Protein 3CTV (pdb70)

B-factor: mean 73.62, std 15.31, range [49.78, 138.81]

Structure (mmCIF, N/CA/C/O backbone):
data_3CTV
#
_entry.id   3CTV
#
_cell.length_a   101.464
_cell.length_b   101.464
_cell.length_c   101.464
_cell.angle_alpha   90.000
_cell.angle_beta   90.000
_cell.angle_gamma   90.000
#
_symmetry.space_group_name_H-M   'I 21 3'
#
loop_
_entity.id
_entity.type
_entity.pdbx_description
1 polymer '3-hydroxyacyl-CoA dehydrogenase'
2 non-polymer 'SULFATE ION'
3 water water
#
loop_
_atom_site.group_PDB
_atom_site.id
_atom_site.type_symbol
_atom_site.label_atom_id
_atom_site.label_alt_id
_atom_site.label_comp_id
_atom_site.label_asym_id
_atom_site.label_entity_id
_atom_site.label_seq_id
_atom_site.pdbx_PDB_ins_code
_atom_site.Cartn_x
_atom_site.Cartn_y
_atom_site.Cartn_z
_atom_site.occupancy
_atom_site.B_iso_or_equiv
_atom_site.auth_seq_id
_atom_site.auth_comp_id
_atom_site.auth_asym_id
_atom_site.auth_atom_id
_atom_site.pdbx_PDB_model_num
ATOM 1 N N . LYS A 1 17 ? 72.220 44.687 48.789 1.00 87.89 15 LYS A N 1
ATOM 2 C CA . LYS A 1 17 ? 73.615 44.874 48.372 1.00 94.71 15 LYS A CA 1
ATOM 3 C C . LYS A 1 17 ? 73.818 46.225 47.695 1.00 88.60 15 LYS A C 1
ATOM 4 O O . LYS A 1 17 ? 73.152 46.528 46.699 1.00 86.90 15 LYS A O 1
ATOM 10 N N . ILE A 1 18 ? 74.748 47.028 48.203 1.00 82.58 16 ILE A N 1
ATOM 11 C CA . ILE A 1 18 ? 74.857 48.396 47.699 1.00 83.86 16 ILE A CA 1
ATOM 12 C C . ILE A 1 18 ? 76.010 48.672 46.726 1.00 82.99 16 ILE A C 1
ATOM 13 O O . ILE A 1 18 ? 77.110 48.122 46.850 1.00 83.44 16 ILE A O 1
ATOM 18 N N . ASN A 1 19 ? 75.731 49.550 45.765 1.00 80.10 17 ASN A N 1
ATOM 19 C CA . ASN A 1 19 ? 76.702 49.966 44.768 1.00 72.78 17 ASN A CA 1
ATOM 20 C C . ASN A 1 19 ? 77.347 51.267 45.140 1.00 68.90 17 ASN A C 1
ATOM 21 O O . ASN A 1 19 ? 76.872 51.988 46.014 1.00 66.46 17 ASN A O 1
ATOM 26 N N . PRO A 1 20 ? 78.424 51.597 44.433 1.00 69.44 18 PRO A N 1
ATOM 27 C CA . PRO A 1 20 ? 79.063 52.883 44.692 1.00 67.31 18 PRO A CA 1
ATOM 28 C C . PRO A 1 20 ? 78.112 53.943 44.210 1.00 61.97 18 PRO A C 1
ATOM 29 O O . PRO A 1 20 ? 78.081 55.037 44.760 1.00 62.45 18 PRO A O 1
ATOM 41 N N . ASP A 1 22 ? 74.972 54.150 44.410 1.00 62.49 20 ASP A N 1
ATOM 42 C CA . ASP A 1 22 ? 73.907 54.448 45.352 1.00 59.17 20 ASP A CA 1
ATOM 43 C C . ASP A 1 22 ? 74.289 55.630 46.231 1.00 61.19 20 ASP A C 1
ATOM 44 O O . ASP A 1 22 ? 73.435 56.389 46.691 1.00 56.56 20 ASP A O 1
ATOM 49 N N . PHE A 1 23 ? 75.587 55.793 46.442 1.00 60.23 21 PHE A N 1
ATOM 50 C CA . PHE A 1 23 ? 76.072 56.880 47.257 1.00 54.34 21 PHE A CA 1
ATOM 51 C C . PHE A 1 23 ? 75.876 58.234 46.610 1.00 55.74 21 PHE A C 1
ATOM 52 O O . PHE A 1 23 ? 75.655 59.235 47.291 1.00 54.95 21 PHE A O 1
ATOM 60 N N . THR A 1 24 ? 75.936 58.294 45.295 1.00 53.65 22 THR A N 1
ATOM 61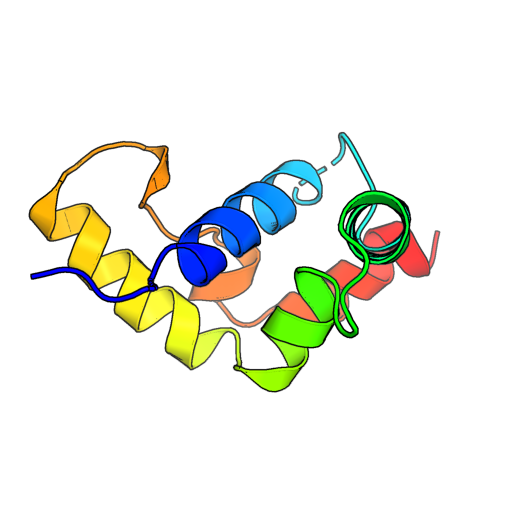 C CA . THR A 1 24 ? 75.627 59.574 44.685 1.00 59.59 22 THR A CA 1
ATOM 62 C C . THR A 1 24 ? 74.115 59.757 44.540 1.00 57.95 22 THR A C 1
ATOM 63 O O . THR A 1 24 ? 73.618 60.878 44.548 1.00 61.06 22 THR A O 1
ATOM 67 N N . PHE A 1 25 ? 73.383 58.655 44.435 1.00 58.35 23 PHE A N 1
ATOM 68 C CA . PHE A 1 25 ? 71.936 58.735 44.462 1.00 56.74 23 PHE A CA 1
ATOM 69 C C . PHE A 1 25 ? 71.448 59.353 45.766 1.00 55.58 23 PHE A C 1
ATOM 70 O O . PHE A 1 25 ? 70.541 60.176 45.770 1.00 59.81 23 PHE A O 1
ATOM 78 N N . VAL A 1 26 ? 72.050 58.960 46.878 1.00 52.23 24 VAL A N 1
ATOM 79 C CA . VAL A 1 26 ? 71.640 59.489 48.168 1.00 52.96 24 VAL A CA 1
ATOM 80 C C . VAL A 1 26 ? 72.133 60.921 48.370 1.00 55.21 24 VAL A C 1
ATOM 81 O O . VAL A 1 26 ? 71.437 61.747 48.958 1.00 53.96 24 VAL A O 1
ATOM 85 N N . GLU A 1 27 ? 73.337 61.209 47.883 1.00 56.05 25 GLU A N 1
ATOM 86 C CA . GLU A 1 27 ? 73.892 62.551 47.969 1.00 50.73 25 GLU A CA 1
ATOM 87 C C . GLU A 1 27 ? 72.939 63.441 47.220 1.00 53.01 25 GLU A C 1
ATOM 88 O O . GLU A 1 27 ? 72.539 64.503 47.687 1.00 53.57 25 GLU A O 1
ATOM 94 N N . ILE A 1 28 ? 72.547 62.982 46.048 1.00 49.78 26 ILE A N 1
ATOM 95 C CA . ILE A 1 28 ? 71.684 63.790 45.227 1.00 55.49 26 ILE A CA 1
ATOM 96 C C . ILE A 1 28 ? 70.433 64.211 45.968 1.00 55.33 26 ILE A C 1
ATOM 97 O O . ILE A 1 28 ? 70.140 65.393 46.036 1.00 59.13 26 ILE A O 1
ATOM 102 N N . ASN A 1 29 ? 69.686 63.272 46.531 1.00 55.20 27 ASN A N 1
ATOM 103 C CA . ASN A 1 29 ? 68.430 63.697 47.133 1.00 60.55 27 ASN A CA 1
ATOM 104 C C . ASN A 1 29 ? 68.647 64.418 48.457 1.00 57.13 27 ASN A C 1
ATOM 105 O O . ASN A 1 29 ? 67.770 65.138 48.921 1.00 59.11 27 ASN A O 1
ATOM 110 N N . GLU A 1 30 ? 69.823 64.239 49.047 1.00 53.95 28 GLU A N 1
ATOM 111 C CA . GLU A 1 30 ? 70.250 65.142 50.095 1.00 53.10 28 GLU A CA 1
ATOM 112 C C . GLU A 1 30 ? 70.182 66.533 49.510 1.00 56.12 28 GLU A C 1
ATOM 113 O O . GLU A 1 30 ? 69.524 67.428 50.042 1.00 57.91 28 GLU A O 1
ATOM 119 N N . ALA A 1 31 ? 70.878 66.705 48.396 1.00 54.28 29 ALA A N 1
ATOM 120 C CA . ALA A 1 31 ? 70.933 67.990 47.737 1.00 54.33 29 ALA A CA 1
ATOM 121 C C . ALA A 1 31 ? 69.532 68.443 47.414 1.00 56.68 29 ALA A C 1
ATOM 122 O O . ALA A 1 31 ? 69.130 69.544 47.772 1.00 60.51 29 ALA A O 1
ATOM 124 N N . VAL A 1 32 ? 68.789 67.582 46.733 1.00 55.66 30 VAL A N 1
ATOM 125 C CA . VAL A 1 32 ? 67.459 67.934 46.281 1.00 58.33 30 VAL A CA 1
ATOM 126 C C . VAL A 1 32 ? 66.650 68.520 47.407 1.00 58.23 30 VAL A C 1
ATOM 127 O O . VAL A 1 32 ? 66.087 69.598 47.277 1.00 62.04 30 VAL A O 1
ATOM 131 N N . LYS A 1 33 ? 66.614 67.814 48.523 1.00 57.36 31 LYS A N 1
ATOM 132 C CA . LYS A 1 33 ? 65.763 68.215 49.624 1.00 59.41 31 LYS A CA 1
ATOM 133 C C . LYS A 1 33 ? 66.192 69.532 50.249 1.00 60.37 31 LYS A C 1
ATOM 134 O O . LYS A 1 33 ? 65.348 70.325 50.646 1.00 65.65 31 LYS A O 1
ATOM 140 N N . LEU A 1 34 ? 67.493 69.767 50.350 1.00 57.04 32 LEU A N 1
ATOM 141 C CA . LEU A 1 34 ? 67.982 71.061 50.815 1.00 57.77 32 LEU A CA 1
ATOM 142 C C . LEU A 1 34 ? 67.330 72.166 50.002 1.00 59.07 32 LEU A C 1
ATOM 143 O O . LEU A 1 34 ? 66.800 73.134 50.543 1.00 58.39 32 LEU A O 1
ATOM 148 N N . VAL A 1 35 ? 67.397 72.001 48.686 1.00 62.29 33 VAL A N 1
ATOM 149 C CA . VAL A 1 35 ? 66.793 72.915 47.724 1.00 63.04 33 VAL A CA 1
ATOM 150 C C . VAL A 1 35 ? 65.273 72.948 47.890 1.00 67.00 33 VAL A C 1
ATOM 151 O O . VAL A 1 35 ? 64.643 73.997 47.748 1.00 69.37 33 VAL A O 1
ATOM 155 N N . GLU A 1 36 ? 64.695 71.791 48.203 1.00 66.57 34 GLU A N 1
ATOM 156 C CA . GLU A 1 36 ? 63.268 71.675 48.488 1.00 62.57 34 GLU A CA 1
ATOM 157 C C . GLU A 1 36 ? 62.844 72.472 49.731 1.00 63.80 34 GLU A C 1
ATOM 158 O O . GLU A 1 36 ? 61.731 72.994 49.779 1.00 66.81 34 GLU A O 1
ATOM 172 N N . GLY A 1 38 ? 64.475 75.073 50.789 1.00 65.14 36 GLY A N 1
ATOM 173 C CA . GLY A 1 38 ? 64.905 76.442 50.548 1.00 61.15 36 GLY A CA 1
ATOM 174 C C . GLY A 1 38 ? 66.215 76.877 51.183 1.00 59.54 36 GLY A C 1
ATOM 175 O O . GLY A 1 38 ? 66.515 78.064 51.200 1.00 54.25 36 GLY A O 1
ATOM 176 N N . VAL A 1 39 ? 67.006 75.932 51.690 1.00 64.05 37 VAL A N 1
ATOM 177 C CA . VAL A 1 39 ? 68.230 76.289 52.422 1.00 64.80 37 VAL A CA 1
ATOM 178 C C . VAL A 1 39 ? 69.470 76.481 51.531 1.00 62.21 37 VAL A C 1
ATOM 179 O O . VAL A 1 39 ? 70.542 76.847 52.007 1.00 63.90 37 VAL A O 1
ATOM 183 N N . ALA A 1 40 ? 69.302 76.264 50.233 1.00 58.34 38 ALA A N 1
ATOM 184 C CA . ALA A 1 40 ? 70.393 76.355 49.278 1.00 64.13 38 ALA A CA 1
ATOM 185 C C . ALA A 1 40 ? 69.746 76.419 47.910 1.00 67.20 38 ALA A C 1
ATOM 186 O O . ALA A 1 40 ? 68.540 76.208 47.809 1.00 70.74 38 ALA A O 1
ATOM 188 N N . THR A 1 41 ? 70.519 76.707 46.862 1.00 68.52 39 THR A N 1
ATOM 189 C CA . THR A 1 41 ? 69.996 76.611 45.486 1.00 72.42 39 THR A CA 1
ATOM 190 C C . THR A 1 41 ? 70.688 75.488 44.729 1.00 74.59 39 THR A C 1
ATOM 191 O O . THR A 1 41 ? 71.786 75.072 45.114 1.00 75.48 39 THR A O 1
ATOM 195 N N . PRO A 1 42 ? 70.058 74.998 43.644 1.00 71.96 40 PRO A N 1
ATOM 196 C CA . PRO A 1 42 ? 70.698 73.922 42.878 1.00 71.50 40 PRO A CA 1
ATOM 197 C C . PRO A 1 42 ? 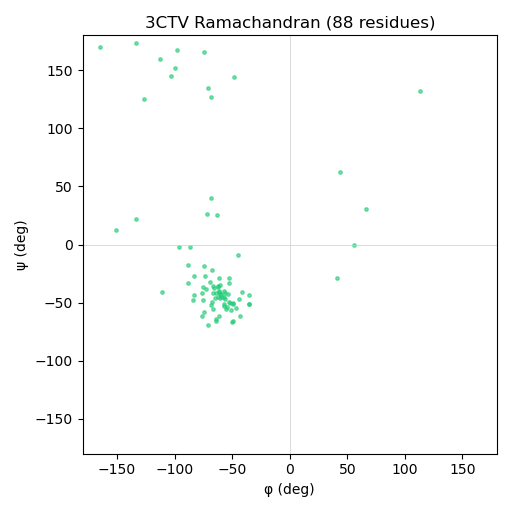72.130 74.310 42.497 1.00 73.17 40 PRO A C 1
ATOM 198 O O . PRO A 1 42 ? 73.013 73.462 42.372 1.00 68.24 40 PRO A O 1
ATOM 202 N N . GLN A 1 43 ? 72.349 75.613 42.351 1.00 78.92 41 GLN A N 1
ATOM 203 C CA . GLN A 1 43 ? 73.606 76.161 41.860 1.00 74.55 41 GLN A CA 1
ATOM 204 C C . GLN A 1 43 ? 74.756 76.161 42.860 1.00 72.54 41 GLN A C 1
ATOM 205 O O . GLN A 1 43 ? 75.796 75.546 42.621 1.00 74.00 41 GLN A O 1
ATOM 211 N N . ASP A 1 44 ? 74.587 76.867 43.968 1.00 71.03 42 ASP A N 1
ATOM 212 C CA . ASP A 1 44 ? 75.659 76.933 44.948 1.00 70.92 42 ASP A CA 1
ATOM 213 C C . ASP A 1 44 ? 76.090 75.528 45.293 1.00 67.31 42 ASP A C 1
ATOM 214 O O . ASP A 1 44 ? 77.254 75.279 45.572 1.00 69.09 42 ASP A O 1
ATOM 219 N N . ILE A 1 45 ? 75.129 74.612 45.266 1.00 70.92 43 ILE A N 1
ATOM 220 C CA . ILE A 1 45 ? 75.396 73.199 45.496 1.00 67.85 43 ILE A CA 1
ATOM 221 C C . ILE A 1 45 ? 76.293 72.650 44.392 1.00 64.71 43 ILE A C 1
ATOM 222 O O . ILE A 1 45 ? 77.427 72.254 44.646 1.00 64.97 43 ILE A O 1
ATOM 227 N N . ASP A 1 46 ? 75.791 72.644 43.163 1.00 68.13 44 ASP A N 1
ATOM 228 C CA . ASP A 1 46 ? 76.560 72.106 42.045 1.00 65.64 44 ASP A CA 1
ATOM 229 C C . ASP A 1 46 ? 77.983 72.662 42.003 1.00 64.35 44 ASP A C 1
ATOM 230 O O . ASP A 1 46 ? 78.951 71.902 41.929 1.00 64.58 44 ASP A O 1
ATOM 235 N N . THR A 1 47 ? 78.115 73.981 42.076 1.00 63.03 45 THR A N 1
ATOM 236 C CA . THR A 1 47 ? 79.433 74.591 41.965 1.00 64.47 45 THR A CA 1
ATOM 237 C C . THR A 1 47 ? 80.359 74.225 43.120 1.00 63.53 45 THR A C 1
ATOM 238 O O . THR A 1 47 ? 81.518 73.883 42.909 1.00 63.48 45 THR A O 1
ATOM 242 N N . ALA A 1 48 ? 79.860 74.296 44.342 1.00 58.40 46 ALA A N 1
ATOM 243 C CA . ALA A 1 48 ? 80.714 74.003 45.478 1.00 61.81 46 ALA A CA 1
ATOM 244 C C . ALA A 1 48 ? 81.198 72.559 45.423 1.00 60.19 46 ALA A C 1
ATOM 245 O O . ALA A 1 48 ? 82.320 72.249 45.814 1.00 56.68 46 ALA A O 1
ATOM 247 N N . ILE A 1 49 ? 80.326 71.682 44.940 1.00 61.65 47 ILE A N 1
ATOM 248 C CA . ILE A 1 49 ? 80.644 70.273 44.771 1.00 61.08 47 ILE A CA 1
ATOM 249 C C . ILE A 1 49 ? 81.703 70.141 43.687 1.00 62.46 47 ILE A C 1
ATOM 250 O O . ILE A 1 49 ? 82.772 69.573 43.898 1.00 58.15 47 ILE A O 1
ATOM 255 N N . LYS A 1 50 ? 81.390 70.680 42.517 1.00 63.17 48 LYS A N 1
ATOM 256 C CA . LYS A 1 50 ? 82.301 70.614 41.388 1.00 65.43 48 LYS A CA 1
ATOM 257 C C . LYS A 1 50 ? 83.651 71.232 41.713 1.00 61.95 48 LYS A C 1
ATOM 258 O O . LYS A 1 50 ? 84.697 70.666 41.406 1.00 61.91 48 LYS A O 1
ATOM 264 N N . LEU A 1 51 ? 83.622 72.395 42.345 1.00 62.49 49 LEU A N 1
ATOM 265 C CA . LEU A 1 51 ? 84.853 73.092 42.686 1.00 64.01 49 LEU A CA 1
ATOM 266 C C . LEU A 1 51 ? 85.544 72.415 43.871 1.00 61.73 49 LEU A C 1
ATOM 267 O O . LEU A 1 51 ? 86.688 71.976 43.769 1.00 61.61 49 LEU A O 1
ATOM 272 N N . GLY A 1 52 ? 84.840 72.316 44.990 1.00 64.16 50 GLY A N 1
ATOM 273 C CA . GLY A 1 52 ? 85.407 71.704 46.173 1.00 62.33 50 GLY A CA 1
ATOM 274 C C . GLY A 1 52 ? 85.788 70.253 45.950 1.00 59.56 50 GLY A C 1
ATOM 275 O O . GLY A 1 52 ? 86.824 69.804 46.419 1.00 64.85 50 GLY A O 1
ATOM 276 N N . LEU A 1 53 ? 84.946 69.520 45.230 1.00 61.04 51 LEU A N 1
ATOM 277 C CA . LEU A 1 53 ? 85.109 68.076 45.079 1.00 60.21 51 LEU A CA 1
ATOM 278 C C . LEU A 1 53 ? 85.836 67.768 43.786 1.00 64.17 51 LEU A C 1
ATOM 279 O O . LEU A 1 53 ? 86.121 66.611 43.467 1.00 63.24 51 LEU A O 1
ATOM 284 N N . ASN A 1 54 ? 86.142 68.824 43.047 1.00 66.38 52 ASN A N 1
ATOM 285 C CA . ASN A 1 54 ? 86.867 68.685 41.801 1.00 67.23 52 ASN A CA 1
ATOM 286 C C . ASN A 1 54 ? 86.339 67.526 40.962 1.00 70.11 52 ASN A C 1
ATOM 287 O O . ASN A 1 54 ? 87.054 66.559 40.698 1.00 73.32 52 ASN A O 1
ATOM 292 N N . ARG A 1 55 ? 85.073 67.632 40.566 1.00 68.03 53 ARG A N 1
ATOM 293 C CA . ARG A 1 55 ? 84.445 66.676 39.659 1.00 68.49 53 ARG A CA 1
ATOM 294 C C . ARG A 1 55 ? 83.680 67.447 38.561 1.00 69.76 53 ARG A C 1
ATOM 295 O O . ARG A 1 55 ? 83.591 68.669 38.613 1.00 71.79 53 ARG A O 1
ATOM 303 N N . PRO A 1 56 ? 83.144 66.741 37.550 1.00 73.85 54 PRO A N 1
ATOM 304 C CA . PRO A 1 56 ? 82.583 67.421 36.368 1.00 72.86 54 PRO A CA 1
ATOM 305 C C . PRO A 1 56 ? 81.097 67.812 36.472 1.00 73.32 54 PRO A C 1
ATOM 306 O O . PRO A 1 56 ? 80.679 68.819 35.887 1.00 69.03 54 PRO A O 1
ATOM 310 N N . PHE A 1 57 ? 80.307 67.006 37.183 1.00 76.98 55 PHE A N 1
ATOM 311 C CA . PHE A 1 57 ? 78.875 67.261 37.315 1.00 71.84 55 PHE A CA 1
ATOM 312 C C . PHE A 1 57 ? 78.442 67.303 38.765 1.00 68.69 55 PHE A C 1
ATOM 313 O O . PHE A 1 57 ? 78.712 66.383 39.547 1.00 63.17 55 PHE A O 1
ATOM 321 N N . GLY A 1 58 ? 77.797 68.409 39.115 1.00 67.05 56 GLY A N 1
ATOM 322 C CA . GLY A 1 58 ? 77.248 68.577 40.437 1.00 64.66 56 GLY A CA 1
ATOM 323 C C . GLY A 1 58 ? 76.007 67.726 40.537 1.00 65.41 56 GLY A C 1
ATOM 324 O O . GLY A 1 58 ? 75.486 67.256 39.519 1.00 65.46 56 GLY A O 1
ATOM 325 N N . PRO A 1 59 ? 75.538 67.519 41.776 1.00 66.88 57 PRO A N 1
ATOM 326 C CA . PRO A 1 59 ? 74.366 66.732 42.173 1.00 60.28 57 PRO A CA 1
ATOM 327 C C . PRO A 1 59 ? 73.231 66.831 41.169 1.00 61.67 57 PRO A C 1
ATOM 328 O O . PRO A 1 59 ? 72.614 65.827 40.813 1.00 62.82 57 PRO A O 1
ATOM 332 N N . PHE A 1 60 ? 72.976 68.041 40.698 1.00 59.49 58 PHE A N 1
ATOM 333 C CA . PHE A 1 60 ? 71.815 68.295 39.862 1.00 63.87 58 PHE A CA 1
ATOM 334 C C . PHE A 1 60 ? 72.002 67.967 38.369 1.00 65.95 58 PHE A C 1
ATOM 335 O O . PHE A 1 60 ? 71.111 67.383 37.756 1.00 65.25 58 PHE A O 1
ATOM 343 N N . GLU A 1 61 ? 73.143 68.332 37.782 1.00 67.71 59 GLU A N 1
ATOM 344 C CA . GLU A 1 61 ? 73.405 67.966 36.394 1.00 66.47 59 GLU A CA 1
ATOM 345 C C . GLU A 1 61 ? 73.470 66.469 36.379 1.00 64.38 59 GLU A C 1
ATOM 346 O O . GLU A 1 61 ? 72.960 65.829 35.470 1.00 63.45 59 GLU A O 1
ATOM 352 N N . LEU A 1 62 ? 74.125 65.925 37.401 1.00 64.18 60 LEU A N 1
ATOM 353 C CA . LEU A 1 62 ? 74.142 64.490 37.621 1.00 65.95 60 LEU A CA 1
ATOM 354 C C . LEU A 1 62 ? 72.705 63.976 37.588 1.00 69.12 60 LEU A C 1
ATOM 355 O O . LEU A 1 62 ? 72.365 63.101 36.794 1.00 68.71 60 LEU A O 1
ATOM 360 N N . ALA A 1 63 ? 71.859 64.537 38.445 1.00 67.25 61 ALA A N 1
ATOM 361 C CA . ALA A 1 63 ? 70.454 64.167 38.460 1.00 65.80 61 ALA A CA 1
ATOM 362 C C . ALA A 1 63 ? 69.856 64.299 37.069 1.00 69.00 61 ALA A C 1
ATOM 363 O O . ALA A 1 63 ?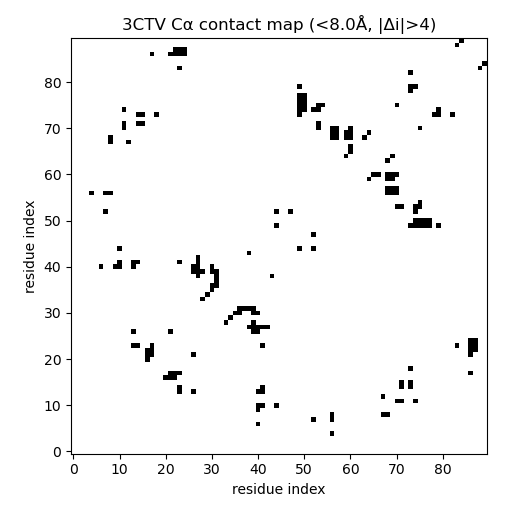 69.200 63.382 36.596 1.00 71.17 61 ALA A O 1
ATOM 365 N N . LYS A 1 64 ? 70.078 65.434 36.411 1.00 69.57 62 LYS A N 1
ATOM 366 C CA . LYS A 1 64 ? 69.556 65.618 35.056 1.00 73.36 62 LYS A CA 1
ATOM 367 C C . LYS A 1 64 ? 70.069 64.508 34.131 1.00 75.94 62 LYS A C 1
ATOM 368 O O . LYS A 1 64 ? 69.285 63.857 33.426 1.00 77.48 62 LYS A O 1
ATOM 374 N N . GLN A 1 65 ? 71.384 64.301 34.139 1.00 72.71 63 GLN A N 1
ATOM 375 C CA . GLN A 1 65 ? 71.981 63.165 33.447 1.00 71.59 63 GLN A CA 1
ATOM 376 C C . GLN A 1 65 ? 71.161 61.895 33.682 1.00 73.38 63 GLN A C 1
ATOM 377 O O . GLN A 1 65 ? 70.628 61.337 32.738 1.00 79.15 63 GLN A O 1
ATOM 383 N N . PHE A 1 66 ? 71.037 61.461 34.938 1.00 75.16 64 PHE A N 1
ATOM 384 C CA . PHE A 1 66 ? 70.387 60.183 35.289 1.00 75.73 64 PHE A CA 1
ATOM 385 C C . PHE A 1 66 ? 68.883 60.088 35.055 1.00 79.64 64 PHE A C 1
ATOM 386 O O . PHE A 1 66 ? 68.399 59.125 34.450 1.00 81.72 64 PHE A O 1
ATOM 394 N N . GLY A 1 67 ? 68.148 61.061 35.588 1.00 80.75 65 GLY A N 1
ATOM 395 C CA . GLY A 1 67 ? 66.697 61.054 35.524 1.00 82.92 65 GLY A CA 1
ATOM 396 C C . GLY A 1 67 ? 66.040 60.881 36.881 1.00 78.95 65 GLY A C 1
ATOM 397 O O . GLY A 1 67 ? 66.413 60.000 37.661 1.00 76.03 65 GLY A O 1
ATOM 398 N N . ALA A 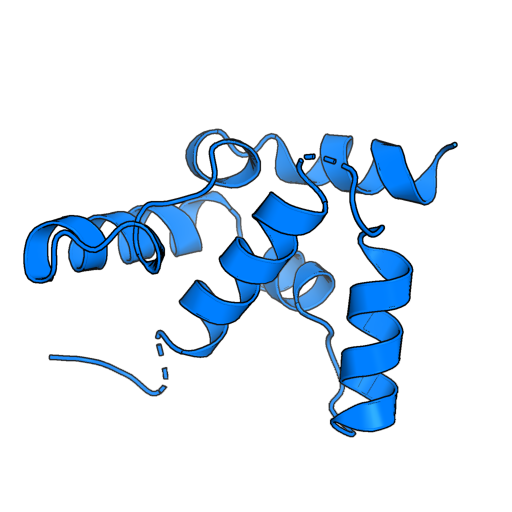1 68 ? 65.059 61.734 37.158 1.00 79.73 66 ALA A N 1
ATOM 399 C CA . ALA A 1 68 ? 64.303 61.665 38.398 1.00 79.44 66 ALA A CA 1
ATOM 400 C C . ALA A 1 68 ? 63.696 60.271 38.539 1.00 83.51 66 ALA A C 1
ATOM 401 O O . ALA A 1 68 ? 63.773 59.642 39.595 1.00 81.54 66 ALA A O 1
ATOM 403 N N . GLU A 1 69 ? 63.097 59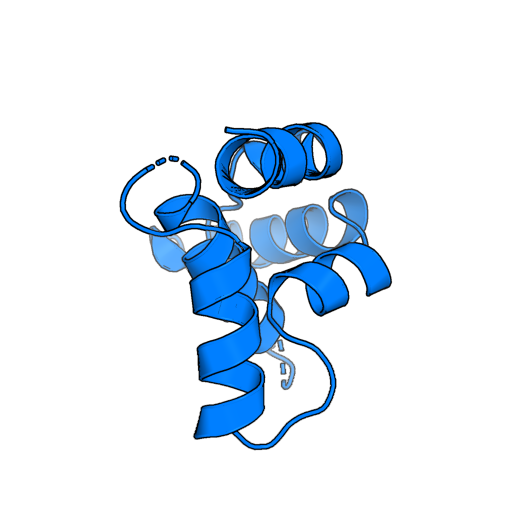.801 37.451 1.00 85.20 67 GLU A N 1
ATOM 404 C CA . GLU A 1 69 ? 62.498 58.477 37.380 1.00 83.48 67 GLU A CA 1
ATOM 405 C C . GLU A 1 69 ? 63.401 57.381 37.950 1.00 84.71 67 GLU A C 1
ATOM 406 O O . GLU A 1 69 ? 62.989 56.619 38.828 1.00 84.37 67 GLU A O 1
ATOM 412 N N . GLN A 1 70 ? 64.631 57.299 37.447 1.00 86.21 68 GLN A N 1
ATOM 413 C CA . GLN A 1 70 ? 65.535 56.205 37.815 1.00 85.63 68 GLN A CA 1
ATOM 414 C C . GLN A 1 70 ? 65.978 56.274 39.277 1.00 81.07 68 GLN A C 1
ATOM 415 O O . GLN A 1 70 ? 65.912 55.285 40.014 1.00 78.22 68 GLN A O 1
ATOM 421 N N . ILE A 1 71 ? 66.425 57.451 39.691 1.00 78.81 69 ILE A N 1
ATOM 422 C CA . ILE A 1 71 ? 67.010 57.607 41.012 1.00 77.64 69 ILE A CA 1
ATOM 423 C C . ILE A 1 71 ? 66.016 57.271 42.116 1.00 74.61 69 ILE A C 1
ATOM 424 O O . ILE A 1 71 ? 66.355 56.624 43.102 1.00 71.06 69 ILE A O 1
ATOM 429 N N .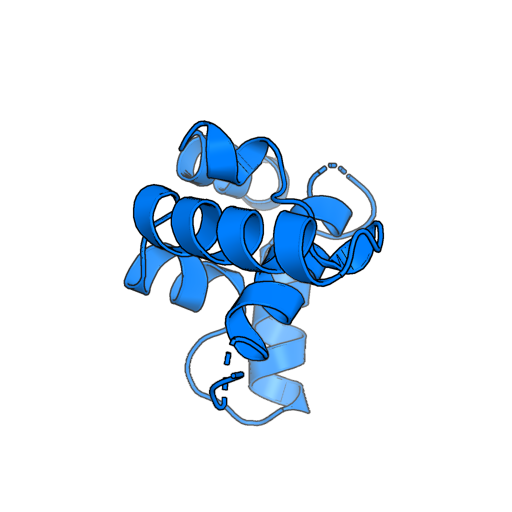 ALA A 1 72 ? 64.781 57.707 41.925 1.00 77.91 70 ALA A N 1
ATOM 430 C CA . ALA A 1 72 ? 63.712 57.441 42.871 1.00 75.39 70 ALA A CA 1
ATOM 431 C C . ALA A 1 72 ? 63.452 55.948 43.016 1.00 74.17 70 ALA A C 1
ATOM 432 O O . ALA A 1 72 ? 63.584 55.389 44.105 1.00 72.02 70 ALA A O 1
ATOM 434 N N . LYS A 1 73 ? 63.072 55.312 41.913 1.00 76.82 71 LYS A N 1
ATOM 435 C CA . LYS A 1 73 ? 62.804 53.883 41.909 1.00 76.91 71 LYS A CA 1
ATOM 436 C C . LYS A 1 73 ? 63.861 53.176 42.751 1.00 74.80 71 LYS A C 1
ATOM 437 O O . LYS A 1 73 ? 63.571 52.260 43.530 1.00 70.09 71 LYS A O 1
ATOM 443 N N . ARG A 1 74 ? 65.093 53.645 42.599 1.00 76.85 72 ARG A N 1
ATOM 444 C CA . ARG A 1 74 ? 66.244 53.056 43.265 1.00 74.17 72 ARG A CA 1
ATOM 445 C C . ARG A 1 74 ? 66.280 53.418 44.745 1.00 70.97 72 ARG A C 1
ATOM 446 O O . ARG A 1 74 ? 66.490 52.555 45.600 1.00 69.86 72 ARG A O 1
ATOM 454 N N . LEU A 1 75 ? 66.090 54.704 45.033 1.00 71.26 73 LEU A N 1
ATOM 455 C CA . LEU A 1 75 ? 66.030 55.198 46.405 1.00 68.70 73 LEU A CA 1
ATOM 456 C C . LEU A 1 75 ? 64.924 54.474 47.170 1.00 70.02 73 LEU A C 1
ATOM 457 O O . LEU A 1 75 ? 65.088 54.131 48.345 1.00 66.85 73 LEU A O 1
ATOM 462 N N . GLU A 1 76 ? 63.796 54.250 46.497 1.00 70.11 74 GLU A N 1
ATOM 463 C CA . GLU A 1 76 ? 62.725 53.458 47.080 1.00 71.49 74 GLU A CA 1
ATOM 464 C C . GLU A 1 76 ? 63.320 52.177 47.613 1.00 69.32 74 GLU A C 1
ATOM 465 O O . GLU A 1 76 ? 63.351 51.941 48.818 1.00 68.58 74 GLU A O 1
ATOM 471 N N . GLU A 1 77 ? 63.811 51.360 46.697 1.00 69.25 75 GLU A N 1
ATOM 472 C CA . GLU A 1 77 ? 64.432 50.102 47.063 1.00 69.50 75 GLU A CA 1
ATOM 473 C C . GLU A 1 77 ? 65.203 50.189 48.384 1.00 67.49 75 GLU A C 1
ATOM 474 O O . GLU A 1 77 ? 64.983 49.386 49.290 1.00 70.42 75 GLU A O 1
ATOM 480 N N . LEU A 1 78 ? 66.077 51.185 48.501 1.00 69.38 76 LEU A N 1
ATOM 481 C CA . LEU A 1 78 ? 66.893 51.377 49.702 1.00 66.34 76 LEU A CA 1
ATOM 482 C C . LEU A 1 78 ? 66.111 51.759 50.946 1.00 67.18 76 LEU A C 1
ATOM 483 O O . LEU A 1 78 ? 66.470 51.368 52.063 1.00 65.00 76 LEU A O 1
ATOM 488 N N . ALA A 1 79 ? 65.060 52.549 50.757 1.00 68.05 77 ALA A N 1
ATOM 489 C CA . ALA A 1 79 ? 64.204 52.927 51.869 1.00 68.87 77 ALA A CA 1
ATOM 490 C C . ALA A 1 79 ? 63.621 51.669 52.510 1.00 70.86 77 ALA A C 1
ATOM 491 O O . ALA A 1 79 ? 63.621 51.530 53.736 1.00 67.31 77 ALA A O 1
ATOM 493 N N . LYS A 1 80 ? 63.146 50.744 51.678 1.00 70.54 78 LYS A N 1
ATOM 494 C CA . LYS A 1 80 ? 62.631 49.475 52.182 1.00 68.52 78 LYS A CA 1
ATOM 495 C C . LYS A 1 80 ? 63.745 48.727 52.889 1.00 68.61 78 LYS A C 1
ATOM 496 O O . LYS A 1 80 ? 63.555 48.188 53.973 1.00 70.73 78 LYS A O 1
ATOM 502 N N . GLN A 1 81 ? 64.915 48.697 52.269 1.00 69.31 79 GLN A N 1
ATOM 503 C CA . GLN A 1 81 ? 66.027 47.955 52.836 1.00 71.04 79 GLN A CA 1
ATOM 504 C C . GLN A 1 81 ? 66.408 48.477 54.220 1.00 72.14 79 GLN A C 1
ATOM 505 O O . GLN A 1 81 ? 66.663 47.686 55.133 1.00 65.43 79 GLN A O 1
ATOM 511 N N . PHE A 1 82 ? 66.433 49.802 54.369 1.00 72.07 80 PHE A N 1
ATOM 512 C CA . PHE A 1 82 ? 66.973 50.423 55.578 1.00 67.52 80 PHE A CA 1
ATOM 513 C C . PHE A 1 82 ? 65.947 51.106 56.472 1.00 67.92 80 PHE A C 1
ATOM 514 O O . PHE A 1 82 ? 66.030 51.009 57.693 1.00 70.52 80 PHE A O 1
ATOM 522 N N . GLY A 1 83 ? 64.993 51.811 55.880 1.00 68.80 81 GLY A N 1
ATOM 523 C CA . GLY A 1 83 ? 64.025 52.552 56.672 1.00 65.88 81 GLY A CA 1
ATOM 524 C C . GLY A 1 83 ? 64.623 53.713 57.457 1.00 68.07 81 GLY A C 1
ATOM 525 O O . GLY A 1 83 ? 64.150 54.050 58.548 1.00 68.97 81 GLY A O 1
ATOM 526 N N . LYS A 1 84 ? 65.679 54.317 56.918 1.00 66.29 82 LYS A N 1
ATOM 527 C CA . LYS A 1 84 ? 66.188 55.561 57.473 1.00 63.75 82 LYS A CA 1
ATOM 528 C C . LYS A 1 84 ? 65.657 56.687 56.600 1.00 66.88 82 LYS A C 1
ATOM 529 O O . LYS A 1 84 ? 65.388 56.483 55.415 1.00 65.34 82 LYS A O 1
ATOM 535 N N . LYS A 1 85 ? 65.486 57.866 57.189 1.00 69.69 83 LYS A N 1
ATOM 536 C CA . LYS A 1 85 ? 64.861 58.996 56.500 1.00 69.29 83 LYS A CA 1
ATOM 537 C C . LYS A 1 85 ? 65.668 59.380 55.261 1.00 64.92 83 LYS A C 1
ATOM 538 O O . LYS A 1 85 ? 65.125 59.761 54.219 1.00 61.61 83 LYS A O 1
ATOM 544 N N . ILE A 1 86 ? 66.980 59.234 55.389 1.00 64.50 84 ILE A N 1
ATOM 545 C CA . ILE A 1 86 ? 67.935 59.694 54.391 1.00 66.48 84 ILE A CA 1
ATOM 546 C C . ILE A 1 86 ? 67.768 59.029 53.028 1.00 63.74 84 ILE A C 1
ATOM 547 O O . ILE A 1 86 ? 68.070 59.631 51.991 1.00 57.91 84 ILE A O 1
ATOM 552 N N . PHE A 1 87 ? 67.269 57.794 53.044 1.00 64.39 85 PHE A N 1
ATOM 553 C CA . PHE A 1 87 ? 67.150 56.978 51.841 1.00 63.83 85 PHE A CA 1
ATOM 554 C C . PHE A 1 87 ? 65.822 57.199 51.126 1.00 68.46 85 PHE A C 1
ATOM 555 O O . PHE A 1 87 ? 65.659 56.835 49.962 1.00 68.46 85 PHE A O 1
ATOM 563 N N . GLU A 1 88 ? 64.853 57.772 51.820 1.00 68.93 86 GLU A N 1
ATOM 564 C CA . GLU A 1 88 ? 63.557 57.956 51.199 1.00 65.91 86 GLU A CA 1
ATOM 565 C C . GLU A 1 88 ? 63.636 59.038 50.124 1.00 66.75 86 GLU A C 1
ATOM 566 O O . GLU A 1 88 ? 64.243 60.078 50.337 1.00 68.13 86 GLU A O 1
ATOM 572 N N . PRO A 1 89 ? 63.046 58.773 48.947 1.00 69.10 87 PRO A N 1
ATOM 573 C CA . PRO A 1 89 ? 63.152 59.654 47.777 1.00 67.48 87 PRO A CA 1
ATOM 574 C C . PRO A 1 89 ? 62.435 60.994 47.948 1.00 68.03 87 PRO A C 1
ATOM 575 O O . PRO A 1 89 ? 61.237 61.026 48.263 1.00 66.21 87 PRO A O 1
ATOM 579 N N . ALA A 1 90 ? 63.170 62.085 47.720 1.00 66.54 88 ALA A N 1
ATOM 580 C CA . ALA A 1 90 ? 62.585 63.421 47.629 1.00 66.86 88 ALA A CA 1
ATOM 581 C C . ALA 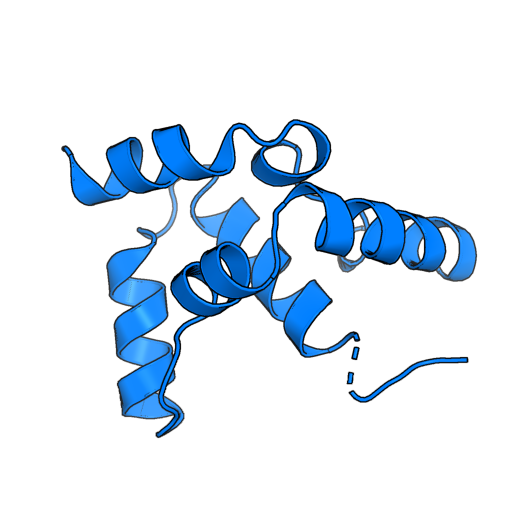A 1 90 ? 61.366 63.426 46.704 1.00 69.20 88 ALA A C 1
ATOM 582 O O . ALA A 1 90 ? 61.334 62.718 45.701 1.00 67.83 88 ALA A O 1
ATOM 584 N N . LYS A 1 91 ? 60.355 64.216 47.042 1.00 69.53 89 LYS A N 1
ATOM 585 C CA . LYS A 1 91 ? 59.173 64.300 46.186 1.00 72.15 89 LYS A CA 1
ATOM 586 C C . LYS A 1 91 ? 59.490 64.959 44.832 1.00 72.35 89 LYS A C 1
ATOM 587 O O . LYS A 1 91 ? 59.019 64.500 43.794 1.00 76.68 89 LYS A O 1
ATOM 593 N N . THR A 1 92 ? 60.289 66.024 44.841 1.00 71.71 90 THR A N 1
ATOM 594 C CA . THR A 1 92 ? 60.795 66.590 43.594 1.00 71.56 90 THR A CA 1
ATOM 595 C C . THR A 1 92 ? 61.067 65.458 42.603 1.00 76.88 90 THR A C 1
ATOM 596 O O . THR A 1 92 ? 60.583 65.473 41.471 1.00 83.40 90 THR A O 1
ATOM 600 N N . LEU A 1 93 ? 61.820 64.461 43.055 1.00 75.13 91 LEU A N 1
ATOM 601 C CA . LEU A 1 93 ? 62.171 63.305 42.236 1.00 76.07 91 LEU A CA 1
ATOM 602 C C . LEU A 1 93 ? 60.994 62.370 41.979 1.00 81.60 91 LEU A C 1
ATOM 603 O O . LEU A 1 93 ? 60.515 62.267 40.849 1.00 83.51 91 LEU A O 1
ATOM 608 N N . LYS A 1 94 ? 60.539 61.688 43.031 1.00 79.10 92 LYS A N 1
ATOM 609 C CA . LYS A 1 94 ? 59.484 60.677 42.929 1.00 79.21 92 LYS A CA 1
ATOM 610 C C . LYS A 1 94 ? 58.309 61.130 42.053 1.00 82.53 92 LYS A C 1
ATOM 611 O O . LYS A 1 94 ? 57.429 60.327 41.728 1.00 85.18 92 LYS A O 1
ATOM 617 N N . GLU A 1 95 ? 58.308 62.408 41.667 1.00 80.42 93 GLU A N 1
ATOM 618 C CA . GLU A 1 95 ? 57.258 62.962 40.821 1.00 81.81 93 GLU A CA 1
ATOM 619 C C . GLU A 1 95 ? 57.834 63.795 39.674 1.00 83.12 93 GLU A C 1
ATOM 620 O O . GLU A 1 95 ? 57.155 64.648 39.111 1.00 83.14 93 GLU A O 1
ATOM 626 N N . GLY A 1 96 ? 59.096 63.541 39.344 1.00 80.51 94 GLY A N 1
ATOM 627 C CA . GLY A 1 96 ? 59.709 64.042 38.125 1.00 85.28 94 GLY A CA 1
ATOM 628 C C . GLY A 1 96 ? 59.701 65.538 37.873 1.00 87.56 94 GLY A C 1
ATOM 629 O O . GLY A 1 96 ? 60.219 65.996 36.850 1.00 90.48 94 GLY A O 1
ATOM 630 N N . LYS A 1 97 ? 59.122 66.303 38.796 1.00 88.17 95 LYS A N 1
ATOM 631 C CA . LYS A 1 97 ? 59.049 67.759 38.653 1.00 94.25 95 LYS A CA 1
ATOM 632 C C . LYS A 1 97 ? 60.415 68.420 38.844 1.00 93.54 95 LYS A C 1
ATOM 633 O O . LYS A 1 97 ? 60.498 69.583 39.228 1.00 97.17 95 LYS A O 1
ATOM 639 N N . LEU A 1 98 ? 61.481 67.677 38.575 1.00 90.50 96 LEU A N 1
ATOM 640 C CA . LEU A 1 98 ? 62.841 68.133 38.855 1.00 92.52 96 LEU A CA 1
ATOM 641 C C . LEU A 1 98 ? 63.154 69.460 38.176 1.00 91.23 96 LEU A C 1
ATOM 642 O O . LEU A 1 98 ? 63.771 70.371 38.737 1.00 88.82 96 LEU A O 1
ATOM 647 N N . GLU A 1 99 ? 62.693 69.551 36.946 1.00 90.77 97 GLU A N 1
ATOM 648 C CA . GLU A 1 99 ? 63.147 70.559 36.024 1.00 93.55 97 GLU A CA 1
ATOM 649 C C . GLU A 1 99 ? 62.583 71.920 36.403 1.00 89.16 97 GLU A C 1
ATOM 650 O O . GLU A 1 99 ? 63.270 72.940 36.331 1.00 88.80 97 GLU A O 1
ATOM 656 N N . GLU A 1 100 ? 61.336 71.921 36.850 1.00 93.40 98 GLU A N 1
ATOM 657 C CA . GLU A 1 100 ? 60.704 73.149 37.296 1.00 95.59 98 GLU A CA 1
ATOM 658 C C . GLU A 1 100 ? 61.400 73.616 38.562 1.00 94.96 98 GLU A C 1
ATOM 659 O O . GLU A 1 100 ? 61.348 74.801 38.905 1.00 95.44 98 GLU A O 1
ATOM 665 N N . LEU A 1 101 ? 62.056 72.679 39.251 1.00 93.57 99 LEU A N 1
ATOM 666 C CA . LEU A 1 101 ? 62.664 72.969 40.551 1.00 90.72 99 LEU A CA 1
ATOM 667 C C . LEU A 1 101 ? 63.951 73.750 40.364 1.00 93.66 99 LEU A C 1
ATOM 668 O O . LEU A 1 101 ? 64.229 74.690 41.112 1.00 95.41 99 LEU A O 1
ATOM 673 N N . LEU A 1 102 ? 64.743 73.356 39.373 1.00 93.04 100 LEU A N 1
ATOM 674 C CA . LEU A 1 102 ? 65.919 74.140 39.043 1.00 96.18 100 LEU A CA 1
ATOM 675 C C . LEU A 1 102 ? 65.475 75.576 38.805 1.00 101.43 100 LEU A C 1
ATOM 676 O O . LEU A 1 102 ? 66.116 76.509 39.285 1.00 102.62 100 LEU A O 1
ATOM 681 N N . LYS A 1 103 ? 64.359 75.738 38.093 1.00 101.95 101 LYS A N 1
ATOM 682 C CA . LYS A 1 103 ? 63.740 77.050 37.887 1.00 102.71 101 LYS A CA 1
ATOM 683 C C . LYS A 1 103 ? 63.686 77.875 39.179 1.00 105.68 101 LYS A C 1
ATOM 684 O O . LYS A 1 103 ? 64.054 79.039 39.175 1.00 109.14 101 LYS A O 1
ATOM 690 N N . ALA A 1 104 ? 63.242 77.266 40.281 1.00 103.96 102 ALA A N 1
ATOM 691 C CA . ALA A 1 104 ? 63.122 77.959 41.576 1.00 103.59 102 ALA A CA 1
ATOM 692 C C . ALA A 1 104 ? 64.377 78.722 42.025 1.00 109.65 102 ALA A C 1
ATOM 693 O O . ALA A 1 104 ? 64.360 79.953 42.130 1.00 111.71 102 ALA A O 1
ATOM 695 N N . GLY A 1 105 ? 65.452 77.990 42.312 1.00 105.03 103 GLY A N 1
ATOM 696 C CA . GLY A 1 105 ? 66.688 78.602 42.772 1.00 102.36 103 GLY A CA 1
ATOM 697 C C . GLY A 1 105 ? 67.409 79.312 41.642 1.00 108.38 103 GLY A C 1
ATOM 698 O O . GLY A 1 105 ? 68.158 80.268 41.864 1.00 106.26 103 GLY A O 1
ATOM 699 N N . LYS A 1 106 ? 67.173 78.831 40.423 1.00 115.22 104 LYS A N 1
ATOM 700 C CA . LYS A 1 106 ? 67.786 79.377 39.207 1.00 117.47 104 LYS A CA 1
ATOM 701 C C . LYS A 1 106 ? 67.023 80.591 38.653 1.00 120.06 104 LYS A C 1
ATOM 702 O O . LYS A 1 106 ? 67.636 81.603 38.317 1.00 124.43 104 LYS A O 1
ATOM 708 N N . ALA A 1 107 ? 65.697 80.486 38.547 1.00 117.73 105 ALA A N 1
ATOM 709 C CA . ALA A 1 107 ? 64.873 81.592 38.040 1.00 124.07 105 ALA A CA 1
ATOM 710 C C . ALA A 1 107 ? 64.912 82.836 38.949 1.00 132.77 105 ALA A C 1
ATOM 711 O O . ALA A 1 107 ? 65.419 83.879 38.532 1.00 137.94 105 ALA A O 1
ATOM 713 N N . GLU A 1 108 ? 64.387 82.738 40.174 1.00 129.66 106 GLU A N 1
ATOM 714 C CA . GLU A 1 108 ? 64.445 83.861 41.127 1.00 128.57 106 GLU A CA 1
ATOM 715 C C . GLU A 1 108 ? 64.589 83.429 42.596 1.00 123.15 106 GLU A C 1
ATOM 716 O O . GLU A 1 108 ? 63.802 82.632 43.113 1.00 117.60 106 GLU A O 1
#

CATH classification: 1.10.1040.10

Sequence (90 aa):
KINPDFTFVEINEAVKLVEGVATPQDIDTAIKLGLNRPFGPFELAKQFGAEQIAKRLEELAKQFGKKIFEPAKTLKEGKLEELLKAGKAE

Radius of gyration: 12.52 Å; Cα contacts (8 Å, |Δi|>4): 104; chains: 1; bounding box: 30×39×24 Å

Solvent-accessible surface area: 5906 Å² total

InterPro domains:
  IPR001753 Enoyl-CoA hydratase/isomerase-like domain [PF00378] (419-667)
  IPR006108 3-hydroxyacyl-CoA dehydrogenase, C-terminal [PF00725] (200-294)
  IPR006108 3-hydroxyacyl-CoA dehydrogenase, C-terminal [PF00725] (320-387)
  IPR006176 3-hydroxyacyl-CoA dehydrogenase, NAD binding [PF02737] (19-197)
  IPR008927 6-phosphogluconate dehydrogenase-like, C-terminal domain superfamily [SSF48179] (199-312)
  IPR008927 6-phosphogluconate dehydrogenase-like, C-terminal domain superfamily [SSF48179] (317-387)
  IPR013328 6-phosphogluconate dehydrogenase, domain 2 [G3DSA:1.10.1040.10] (202-312)
  IPR013328 6-phosphogluconate dehydrogenase, domain 2 [G3DSA:1.10.1040.10] (313-398)
  IPR014748 Enoyl-CoA hydratase, C-terminal [G3DSA:1.10.12.10] (610-667)
  IPR018376 Enoyl-CoA hydratase/isomerase, conserved site [PS00166] (508-528)
  IPR029045 ClpP/crotonase-like domain superfamily [SSF52096] (408-668)
  IPR036291 NAD(P)-binding domain superfamily [SSF51735] (16-196)

Organism: Archaeoglobus fulgidus (strain ATCC 49558 / DSM 4304 / JCM 9628 / NBRC 100126 / VC-16) (NCBI:txid224325)

Nearest PDB structures (foldseek):
  3ctv-assembly1_A-2  TM=1.011E+00  e=7.697E-14  Archaeoglobus fulgidus DSM 4304
  6hrd-assembly2_C  TM=9.496E-01  e=4.720E-04  Mycobacterium tuberculosis H37Rv
  6acq-assembly1_F  TM=8.626E-01  e=1.114E-04  Clostridium acetobutylicum ATCC 824
  9jhz-assembly1_C  TM=9.040E-01  e=3.239E-04  Faecalibacterium duncaniae
  9jhy-assembly1_B-2  TM=9.096E-01  e=6.879E-04  Faecalibacterium duncaniae

Foldseek 3Di:
DDDVLVLLLVLQVLVVCLCPVDAQPVQFVCCCVVVVDDTGSLVVCVVVALVVSQVVLVVVCVVPVDPSSHGDPCRVVRVVVVSNCVRVVD

Secondary structure (DSSP, 8-state):
-----HHHHHHHHHHHHH---S-HHHHHHHHHHHTT-SS-HHHHHHHH-HHHHHHHHHHHHHHH--GGGSPPHHHHTTTHHHHHHHHHH-

=== Feature glossary ===
The record interleaves many kinds of information about one protein. Here is each kind framed as the question it answers.

Q: What does the local fold look like, residue by residue?
A: A 3Di character summarizes, for each residue, the relative orientation of the Cα frame of its nearest spatial neighbor. Because it encodes fold topology rather than chemistry, 3Di alignments detect remote structural similarity that sequence alignment misses.

Q: Which residues are in helices, strands, or loops?
A: Secondary structure is the local, repeating backbone conformation. DSSP classifies it into eight states by reading the hydrogen-bond network: three helix types (H, G, I), two β types (E, B), two non-regular types (T, S), and unstructured coil (-).

Q: How big and how compact is the whole molecule?
A: Three whole-structure scalars: the radius of gyration (RMS distance of Cα from centroid, in Å), the count of Cα–Cα contacts (pairs closer than 8 Å and separated by more than four residues in sequence — i.e. tertiary, not local, contacts), and the bounding-box dimensions. Together they distinguish compact globular folds from extended fibres or disordered chains.

Q: How confident is the AlphaFold model at each residue?
A: For AlphaFold models, the B-factor field carries pLDDT — the model's own estimate of local accuracy on a 0–100 scale. Regions with pLDDT<50 should be treated as essentially unmodeled; they often correspond to intrinsically disordered segments.

Q: What family and function is it annotated with?
A: Functional annotations link the protein to curated databases. InterPro entries identify conserved domains and families by matching the sequence against member-database signatures (Pfam, PROSITE, CDD, …). Gene Ontology (GO) terms describe molecular function, biological process, and cellular component in a controlled vocabulary. CATH places the structure in a hierarchical fold classification (Class/Architecture/Topology/Homologous-superfamily). The organism is the source species.

Q: What known structures does this most resemble?
A: Nearest PDB neighbors are the top structural matches found by Foldseek when searching this structure against the entire Protein Data Bank. Each hit reports a TM-score (0 to 1; >0.5 almost always implies the same fold) and an E-value. These are *structural* homologs — they may share no detectable sequence similarity.

Q: Which residues are buried vs exposed?
A: Solvent-accessible surface area (SASA) is the area in Å² traced out by the centre of a 1.4 Å probe sphere (a water molecule) rolled over the protein's van der Waals surface (Shrake–Rupley / Lee–Richards construction). Buried residues have near-zero SASA; fully exposed residues can exceed 200 Å². The total SASA scales roughly with the number of surface residues.

Q: What are the backbone torsion angles?
A: φ (phi) and ψ (psi) are the two rotatable backbone dihedrals per residue: φ is the C(i-1)–N–Cα–C torsion, ψ is the N–Cα–C–N(i+1) torsion, both in degrees on (−180°, 180°]. α-helical residues cluster near (−60°, −45°); β-strand residues near (−120°, +130°). A Ramachandran plot is simply a scatter of (φ, ψ) for every residue.

Q: Are the domains corr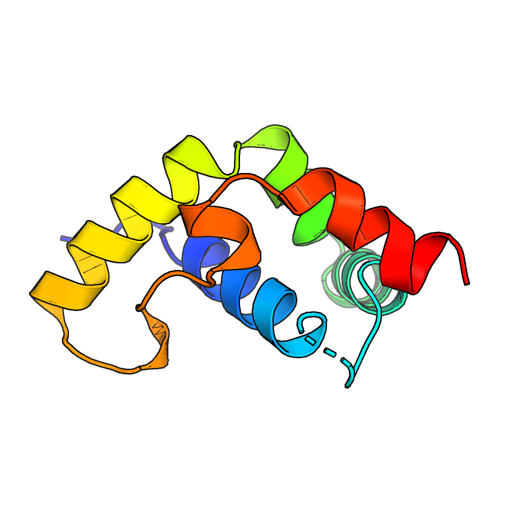ectly placed relative to each other?
A: Predicted aligned error is AlphaFold's pairwise confidence. Unlike pLDDT (per-residue), PAE is per-residue-pair and captures whether two parts of the structure are correctly placed relative to each other. Units are ångströms of expected positional error.

Q: What if only a Cα trace is available?
A: P-SEA three-state annotation labels each residue as helix, strand, or coil based purely on the geometry of the Cα trace. It serves as a fallback when the full backbone (and thus DSSP) is unavailable.

Q: What is the amino-acid chain?
A: This is the polypeptide sequence — one letter per residue, N-terminus first. Length ranges from a few dozen residues for small domains to over a thousand for large multi-domain proteins.

Q: What do the rendered images show?
A: The six renders are orthographic views along the three Cartesian axes in both directions. Representation (cartoon, sticks, or surface) and color scheme (sequence-rainbow or by-chain) vary across proteins so the training set covers all the common visualization conventions.

Q: What do the diagnostic plots show?
A: Plot images: a contact map (which residues are close in 3D, as an N×N binary image), a Ramachandran scatter (backbone torsion angles, revealing secondary-structure composition at a glance), and — for AlphaFold structures — a PAE heatmap (pairwise prediction confidence).

Q: How mobile is each atom in the crystal?
A: B-factor (Debye–Waller factor) reflects atomic displacement in the crystal lattice. It is an experimental observable (units Å²), not a prediction; low values mean the atom is pinned down, high values mean it moves or is heterogeneous across the crystal.

Q: Where is each backbone atom in 3D?
A: The mmCIF table is the protein's shape written out atom by atom. For each backbone N, Cα, C, and carbonyl O, it records an (x, y, z) coordinate triple in Å plus the residue type, chain letter, and residue number.